Protein AF-A0A1W7AEV6-F1 (afdb_monomer_lite)

Radius of gyration: 16.52 Å; chains: 1; bounding box: 46×20×41 Å

pLDDT: mean 93.62, std 4.74, range [63.56, 97.94]

InterPro domains:
  IPR020880 Protein of unknown function UPF0741 [MF_01863] (1-74)

Structure (mmCIF, N/CA/C/O backbone):
data_AF-A0A1W7AEV6-F1
#
_entry.id   AF-A0A1W7AEV6-F1
#
loop_
_atom_site.group_PDB
_atom_site.id
_atom_site.type_symbol
_atom_site.label_atom_id
_atom_site.label_alt_id
_atom_site.label_comp_id
_atom_site.label_asym_id
_atom_site.label_entity_id
_atom_site.label_seq_id
_atom_site.pdbx_PDB_ins_code
_atom_site.Cartn_x
_atom_site.Cartn_y
_atom_site.Cartn_z
_atom_site.occupancy
_atom_site.B_iso_or_equiv
_atom_site.auth_seq_id
_atom_site.auth_comp_id
_atom_site.auth_asym_id
_atom_site.auth_atom_id
_atom_site.pdbx_PDB_model_num
ATOM 1 N N . MET A 1 1 ? -17.579 -5.732 -9.472 1.00 77.69 1 MET A N 1
ATOM 2 C CA . MET A 1 1 ? -16.120 -5.965 -9.549 1.00 77.69 1 MET A CA 1
ATOM 3 C C . MET A 1 1 ? -15.652 -6.453 -8.196 1.00 77.69 1 MET A C 1
ATOM 5 O O . MET A 1 1 ? -16.134 -5.921 -7.205 1.00 77.69 1 MET A O 1
ATOM 9 N N . ARG A 1 2 ? -14.744 -7.431 -8.149 1.00 88.62 2 ARG A N 1
ATOM 10 C CA . ARG A 1 2 ? -14.115 -7.837 -6.885 1.00 88.62 2 ARG A CA 1
ATOM 11 C C . ARG A 1 2 ? -13.152 -6.748 -6.415 1.00 88.62 2 ARG A C 1
ATOM 13 O O . ARG A 1 2 ? -12.672 -5.950 -7.233 1.00 88.62 2 ARG A O 1
ATOM 20 N N . ASN A 1 3 ? -12.937 -6.655 -5.109 1.00 93.62 3 ASN A N 1
ATOM 21 C CA . ASN A 1 3 ? -11.867 -5.819 -4.586 1.00 93.62 3 ASN A CA 1
ATOM 22 C C . ASN A 1 3 ? -10.533 -6.530 -4.778 1.00 93.62 3 ASN A C 1
ATOM 24 O O . ASN A 1 3 ? -10.475 -7.755 -4.850 1.00 93.62 3 ASN A O 1
ATOM 28 N N . LYS A 1 4 ? -9.471 -5.741 -4.899 1.00 95.12 4 LYS A N 1
ATOM 29 C CA . LYS A 1 4 ? -8.112 -6.248 -5.013 1.00 95.12 4 LYS A CA 1
ATOM 30 C C . LYS A 1 4 ? -7.239 -5.642 -3.929 1.00 95.12 4 LYS A C 1
ATOM 32 O O . LYS A 1 4 ? -7.096 -4.415 -3.867 1.00 95.12 4 LYS A O 1
ATOM 37 N N . PHE A 1 5 ? -6.642 -6.505 -3.122 1.00 97.56 5 PHE A N 1
ATOM 38 C CA . PHE A 1 5 ? -5.621 -6.167 -2.146 1.00 97.56 5 PHE A CA 1
ATOM 39 C C . PHE A 1 5 ? -4.247 -6.519 -2.711 1.00 97.56 5 PHE A C 1
ATOM 41 O O . PHE A 1 5 ? -4.039 -7.635 -3.171 1.00 97.56 5 PHE A O 1
ATOM 48 N N . GLN A 1 6 ? -3.308 -5.575 -2.695 1.00 96.88 6 GLN A N 1
ATOM 49 C CA . GLN A 1 6 ? -1.903 -5.864 -3.002 1.00 96.88 6 GLN A CA 1
ATOM 50 C C . GLN A 1 6 ? -1.052 -5.560 -1.770 1.00 96.88 6 GLN A C 1
ATOM 52 O O . GLN A 1 6 ? -1.134 -4.464 -1.200 1.00 96.88 6 GLN A O 1
ATOM 57 N N . VAL A 1 7 ? -0.252 -6.535 -1.357 1.00 96.94 7 VAL A N 1
ATOM 58 C CA . VAL A 1 7 ? 0.639 -6.469 -0.193 1.00 96.94 7 VAL A CA 1
ATOM 59 C C . VAL A 1 7 ? 2.035 -6.941 -0.586 1.00 96.94 7 VAL A C 1
ATOM 61 O O . VAL A 1 7 ? 2.215 -7.598 -1.607 1.00 96.94 7 VAL A O 1
ATOM 64 N N . CYS A 1 8 ? 3.029 -6.567 0.211 1.00 96.19 8 CYS A N 1
ATOM 65 C CA . CYS A 1 8 ? 4.431 -6.872 -0.048 1.00 96.19 8 CYS A CA 1
ATOM 66 C C . CYS A 1 8 ? 4.968 -7.806 1.036 1.00 96.19 8 CYS A C 1
ATOM 68 O O . CYS A 1 8 ? 4.829 -7.509 2.222 1.00 96.19 8 CYS A O 1
ATOM 70 N N . ASP A 1 9 ? 5.580 -8.903 0.615 1.00 95.50 9 ASP A N 1
ATOM 71 C CA . ASP A 1 9 ? 6.298 -9.881 1.435 1.00 95.50 9 ASP A CA 1
ATOM 72 C C . ASP A 1 9 ? 7.716 -9.429 1.812 1.00 95.50 9 ASP A C 1
ATOM 74 O O . ASP A 1 9 ? 8.225 -9.829 2.856 1.00 95.50 9 ASP A O 1
ATOM 78 N N . ASP A 1 10 ? 8.317 -8.530 1.031 1.00 94.62 10 ASP A N 1
ATOM 79 C CA . ASP A 1 10 ? 9.686 -8.045 1.262 1.00 94.62 10 ASP A CA 1
ATOM 80 C C . ASP A 1 10 ? 9.787 -6.858 2.248 1.00 94.62 10 ASP A C 1
ATOM 82 O O . ASP A 1 10 ? 10.878 -6.457 2.666 1.00 94.62 10 ASP A O 1
ATOM 86 N N . CYS A 1 11 ? 8.670 -6.209 2.594 1.00 95.06 11 CYS A N 1
ATOM 87 C CA . CYS A 1 11 ? 8.687 -4.970 3.379 1.00 95.06 11 CYS A CA 1
ATOM 88 C C . CYS A 1 11 ? 8.716 -5.219 4.892 1.00 95.06 11 CYS A C 1
ATOM 90 O O . CYS A 1 11 ? 7.785 -5.784 5.450 1.00 95.06 11 CYS A O 1
ATOM 92 N N . GLN A 1 12 ? 9.718 -4.658 5.580 1.00 92.88 12 GLN A N 1
ATOM 93 C CA . GLN A 1 12 ? 9.900 -4.792 7.037 1.00 92.88 12 GLN A CA 1
ATOM 94 C C . GLN A 1 12 ? 8.701 -4.313 7.874 1.00 92.88 12 GLN A C 1
ATOM 96 O O . GLN A 1 12 ? 8.462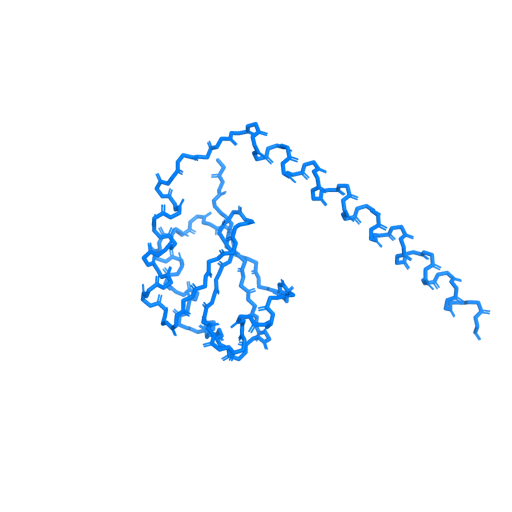 -4.827 8.961 1.00 92.88 12 GLN A O 1
ATOM 101 N N . GLY A 1 13 ? 7.967 -3.309 7.394 1.00 93.00 13 GLY A N 1
ATOM 102 C CA . GLY A 1 13 ? 6.792 -2.758 8.066 1.00 93.00 13 GLY A CA 1
ATOM 103 C C . GLY A 1 13 ? 5.505 -3.548 7.827 1.00 93.00 13 GLY A C 1
ATOM 104 O O . GLY A 1 13 ? 4.489 -3.212 8.429 1.00 93.00 13 GLY A O 1
ATOM 105 N N . VAL A 1 14 ? 5.516 -4.562 6.955 1.00 95.75 14 VAL A N 1
ATOM 106 C CA . VAL A 1 14 ? 4.348 -5.390 6.631 1.00 95.75 14 VAL A CA 1
ATOM 107 C C . VAL A 1 14 ? 4.502 -6.762 7.282 1.00 95.75 14 VAL A C 1
ATOM 109 O O . VAL A 1 14 ? 5.504 -7.441 7.097 1.00 95.75 14 VAL A O 1
ATOM 112 N N . CYS A 1 15 ? 3.485 -7.197 8.027 1.00 95.94 15 CYS A N 1
ATOM 113 C CA . CYS A 1 15 ? 3.450 -8.521 8.642 1.00 95.94 15 CYS A CA 1
ATOM 114 C C . CYS A 1 15 ? 2.338 -9.363 8.003 1.00 95.94 15 CYS A C 1
ATOM 116 O O . CYS A 1 15 ? 1.177 -9.285 8.398 1.00 95.94 15 CYS A O 1
ATOM 118 N N . LEU A 1 16 ? 2.673 -10.189 7.006 1.00 95.38 16 LEU A N 1
ATOM 119 C CA . LEU A 1 16 ? 1.671 -10.966 6.258 1.00 95.38 16 LEU A CA 1
ATOM 120 C C . LEU A 1 16 ? 0.858 -11.923 7.136 1.00 95.38 16 LEU A C 1
ATOM 122 O O . LEU A 1 16 ? -0.346 -12.062 6.938 1.00 95.38 16 LEU A O 1
ATOM 126 N N . ARG A 1 17 ? 1.495 -12.533 8.145 1.00 95.62 17 ARG A N 1
ATOM 127 C CA . ARG A 1 17 ? 0.841 -13.479 9.064 1.00 95.62 17 ARG A CA 1
ATOM 128 C C . ARG A 1 17 ? -0.349 -12.858 9.800 1.00 95.62 17 ARG A C 1
ATOM 130 O O . ARG A 1 17 ? -1.299 -13.566 10.112 1.00 95.62 17 ARG A O 1
ATOM 137 N N . THR A 1 18 ? -0.289 -11.562 10.103 1.00 96.75 18 THR A N 1
ATOM 138 C CA . THR A 1 18 ? -1.351 -10.838 10.816 1.00 96.75 18 THR A CA 1
ATOM 139 C C . THR A 1 18 ? -2.235 -10.030 9.875 1.00 96.75 18 THR A C 1
ATOM 141 O O . THR A 1 18 ? -3.444 -9.960 10.097 1.00 96.75 18 THR A O 1
ATOM 144 N N . LEU A 1 19 ? -1.671 -9.476 8.801 1.00 96.56 19 LEU A N 1
ATOM 145 C CA . LEU A 1 19 ? -2.397 -8.630 7.861 1.00 96.56 19 LEU A CA 1
ATOM 146 C C . LEU A 1 19 ? -3.336 -9.422 6.941 1.00 96.56 19 LEU A C 1
ATOM 148 O O . LEU A 1 19 ? -4.474 -8.996 6.747 1.00 96.56 19 LEU A O 1
ATOM 152 N N . LEU A 1 20 ? -2.904 -10.568 6.400 1.00 96.50 20 LEU A N 1
ATOM 153 C CA . LEU A 1 20 ? -3.726 -11.356 5.469 1.00 96.50 20 LEU A CA 1
ATOM 154 C C . LEU A 1 20 ? -5.052 -11.812 6.105 1.00 96.50 20 LEU A C 1
ATOM 156 O O . LEU A 1 20 ? -6.097 -11.468 5.550 1.00 96.50 20 LEU A O 1
ATOM 160 N N . PRO A 1 21 ? -5.073 -12.421 7.314 1.00 97.19 21 PRO A N 1
ATOM 161 C CA . PRO A 1 21 ? -6.334 -12.812 7.946 1.00 97.19 21 PRO A CA 1
ATOM 162 C C . PRO A 1 21 ? -7.256 -11.626 8.256 1.00 97.19 21 PRO A C 1
ATOM 164 O O . PRO A 1 21 ? -8.472 -11.787 8.330 1.00 97.19 21 PRO A O 1
ATOM 167 N N . LYS A 1 22 ? -6.707 -10.422 8.480 1.00 96.94 22 LYS A N 1
ATOM 168 C CA . LYS A 1 22 ? -7.509 -9.206 8.702 1.00 96.94 22 LYS A CA 1
ATOM 169 C C . LYS A 1 22 ? -8.166 -8.718 7.408 1.00 96.94 22 LYS A C 1
ATOM 171 O O . LYS A 1 22 ? -9.310 -8.272 7.454 1.00 96.94 22 LYS A O 1
ATOM 176 N N . LEU A 1 23 ? -7.458 -8.794 6.281 1.00 96.50 23 LEU A N 1
ATOM 177 C CA . LEU A 1 23 ? -7.981 -8.423 4.963 1.00 96.50 23 LEU A CA 1
ATOM 178 C C . LEU A 1 23 ? -9.035 -9.425 4.475 1.00 96.50 23 LEU A C 1
ATOM 180 O O . LEU A 1 23 ? -10.110 -9.004 4.061 1.00 96.50 23 LEU A O 1
ATOM 184 N N . GLU A 1 24 ? -8.776 -10.725 4.617 1.00 95.81 24 GLU A N 1
ATOM 185 C CA . GLU A 1 24 ? -9.727 -11.795 4.271 1.00 95.81 24 GLU A CA 1
ATOM 186 C C . GLU A 1 24 ? -11.020 -11.707 5.091 1.00 95.81 24 GLU A C 1
ATOM 188 O O . GLU A 1 24 ? -12.112 -11.890 4.563 1.00 95.81 24 GLU A O 1
ATOM 193 N N . LYS A 1 25 ? -10.927 -11.358 6.383 1.00 96.06 25 LYS A N 1
ATOM 194 C CA . LYS A 1 25 ? -12.112 -11.114 7.222 1.00 96.06 25 LYS A CA 1
ATOM 195 C C . LYS A 1 25 ? -12.939 -9.912 6.770 1.00 96.06 25 LYS A C 1
ATOM 197 O O . LYS A 1 25 ? -14.133 -9.878 7.052 1.00 96.06 25 LYS A O 1
ATOM 202 N N . LEU A 1 26 ? -12.317 -8.905 6.153 1.00 94.75 26 LEU A N 1
ATOM 203 C CA . LEU A 1 26 ? -13.041 -7.742 5.639 1.00 94.75 26 LEU A CA 1
ATOM 204 C C . LEU A 1 26 ? -13.748 -8.041 4.322 1.00 94.75 26 LEU A C 1
ATOM 206 O O . LEU A 1 26 ? -14.857 -7.555 4.116 1.00 94.75 26 LEU A O 1
ATOM 210 N N . ASP A 1 27 ? -13.090 -8.777 3.435 1.00 94.88 27 ASP A N 1
ATOM 211 C CA . ASP A 1 27 ? -13.639 -9.153 2.140 1.00 94.88 27 ASP A CA 1
ATOM 212 C C . ASP A 1 27 ? -13.068 -10.515 1.711 1.00 94.88 27 ASP A C 1
ATOM 214 O O . ASP A 1 27 ? -11.962 -10.569 1.163 1.00 94.88 27 ASP A O 1
ATOM 218 N N . PRO A 1 28 ? -13.792 -11.619 1.971 1.00 94.94 28 PRO A N 1
ATOM 219 C CA . PRO A 1 28 ? -13.330 -12.964 1.635 1.00 94.94 28 PRO A CA 1
ATOM 220 C C . PRO A 1 28 ? -13.353 -13.242 0.126 1.00 94.94 28 PRO A C 1
ATOM 222 O O . PRO A 1 28 ? -12.689 -14.168 -0.331 1.00 94.94 28 PRO A O 1
ATOM 225 N N . ASP A 1 29 ? -14.087 -12.441 -0.653 1.00 94.25 29 ASP A N 1
ATOM 226 C CA . ASP A 1 29 ? -14.178 -12.567 -2.110 1.00 94.25 29 ASP A CA 1
ATOM 227 C C . ASP A 1 29 ? -13.127 -11.706 -2.840 1.00 94.25 29 ASP A C 1
ATOM 229 O O . ASP A 1 29 ? -13.079 -11.685 -4.079 1.00 94.25 29 ASP A O 1
ATOM 233 N N . ALA A 1 30 ? -12.293 -10.968 -2.099 1.00 95.25 30 ALA A N 1
ATOM 234 C CA . ALA A 1 30 ? -11.256 -10.121 -2.665 1.00 95.25 30 ALA A CA 1
ATOM 235 C C . ALA A 1 30 ? -10.098 -10.932 -3.264 1.00 95.25 30 ALA A C 1
ATOM 237 O O . ALA A 1 30 ? -9.648 -11.943 -2.731 1.00 95.25 30 ALA A O 1
ATOM 238 N N . GLU A 1 31 ? -9.549 -10.430 -4.368 1.00 95.56 31 GLU A N 1
ATOM 239 C CA . GLU A 1 31 ? -8.289 -10.922 -4.919 1.00 95.56 31 GLU A CA 1
ATOM 240 C C . GLU A 1 31 ? -7.125 -10.383 -4.079 1.00 95.56 31 GLU A C 1
ATOM 242 O O . GLU A 1 31 ? -7.021 -9.171 -3.874 1.00 95.56 31 GLU A O 1
ATOM 247 N N . VAL A 1 32 ? -6.228 -11.260 -3.627 1.00 96.38 32 VAL A N 1
ATOM 248 C CA . VAL A 1 32 ? -5.018 -10.873 -2.893 1.00 96.38 32 VAL A CA 1
ATOM 249 C C . VAL A 1 32 ? -3.787 -11.172 -3.740 1.00 96.38 32 VAL A C 1
ATOM 251 O O . VAL A 1 32 ? -3.537 -12.312 -4.117 1.00 96.38 32 VAL A O 1
ATOM 254 N N . GLU A 1 33 ? -3.002 -10.138 -4.024 1.00 95.88 33 GLU A N 1
ATOM 255 C CA . GLU A 1 33 ? -1.715 -10.243 -4.705 1.00 95.88 33 GLU A CA 1
ATOM 256 C C . GLU A 1 33 ? -0.585 -9.958 -3.712 1.00 95.88 33 GLU A C 1
ATOM 258 O O . GLU A 1 33 ? -0.538 -8.894 -3.086 1.00 95.88 33 GLU A O 1
ATOM 263 N N . ILE A 1 34 ? 0.331 -10.915 -3.575 1.00 96.94 34 ILE A N 1
ATOM 264 C CA . ILE A 1 34 ? 1.524 -10.800 -2.735 1.00 96.94 34 ILE A CA 1
ATOM 265 C C . ILE A 1 34 ? 2.720 -10.646 -3.670 1.00 96.94 34 ILE A C 1
ATOM 267 O O . ILE A 1 34 ? 3.077 -11.585 -4.377 1.00 96.94 34 ILE A O 1
ATOM 271 N N . ALA A 1 35 ? 3.284 -9.443 -3.722 1.00 95.50 35 ALA A N 1
ATOM 272 C CA . ALA A 1 35 ? 4.463 -9.132 -4.525 1.00 95.50 35 ALA A CA 1
ATOM 273 C C . ALA A 1 35 ? 5.070 -7.794 -4.094 1.00 95.50 35 ALA A C 1
ATOM 275 O O . ALA A 1 35 ? 4.381 -6.937 -3.528 1.00 95.50 35 ALA A O 1
ATOM 276 N N . CYS A 1 36 ? 6.331 -7.546 -4.451 1.00 94.25 36 CYS A N 1
ATOM 277 C CA . CYS A 1 36 ? 6.946 -6.238 -4.255 1.00 94.25 36 CYS A CA 1
ATOM 278 C C . CYS A 1 36 ? 6.147 -5.114 -4.944 1.00 94.25 36 CYS A C 1
ATOM 280 O O . CYS A 1 36 ? 6.015 -5.062 -6.165 1.00 94.25 36 CYS A O 1
ATOM 282 N N . GLN A 1 37 ? 5.661 -4.157 -4.146 1.00 93.69 37 GLN A N 1
ATOM 283 C CA . GLN A 1 37 ? 4.845 -3.026 -4.616 1.00 93.69 37 GLN A CA 1
ATOM 284 C C . GLN A 1 37 ? 5.660 -1.755 -4.904 1.00 93.69 37 GLN A C 1
ATOM 286 O O . GLN A 1 37 ? 5.093 -0.677 -5.078 1.00 93.69 37 GLN A O 1
ATOM 291 N N . SER A 1 38 ? 6.998 -1.838 -4.883 1.00 92.94 38 SER A N 1
ATOM 292 C CA . SER A 1 38 ? 7.898 -0.672 -4.992 1.00 92.94 38 SER A CA 1
ATOM 293 C C . SER A 1 38 ? 7.543 0.472 -4.025 1.00 92.94 38 SER A C 1
ATOM 295 O O . SER A 1 38 ? 7.759 1.651 -4.302 1.00 92.94 38 SER A O 1
ATOM 297 N N . TYR A 1 39 ? 6.994 0.117 -2.860 1.00 94.62 39 TYR A N 1
ATOM 298 C CA . TYR A 1 39 ? 6.502 1.047 -1.844 1.00 94.62 39 TYR A CA 1
ATOM 299 C C . TYR A 1 39 ? 7.353 0.999 -0.566 1.00 94.62 39 TYR A C 1
ATOM 301 O O . TYR A 1 39 ? 6.878 1.261 0.537 1.00 94.62 39 TYR A O 1
ATOM 309 N N . CYS A 1 40 ? 8.639 0.663 -0.713 1.00 92.31 40 CYS A N 1
ATOM 310 C CA . CYS A 1 40 ? 9.554 0.414 0.402 1.00 92.31 40 CYS A CA 1
ATOM 311 C C . CYS A 1 40 ? 9.828 1.660 1.259 1.00 92.31 40 CYS A C 1
ATOM 313 O O . CYS A 1 40 ? 10.136 1.520 2.439 1.00 92.31 40 CYS A O 1
ATOM 315 N N . GLY A 1 41 ? 9.692 2.876 0.710 1.00 92.31 41 GLY A N 1
ATOM 316 C CA . GLY A 1 41 ? 9.849 4.120 1.478 1.00 92.31 41 GLY A CA 1
ATOM 317 C C . GLY A 1 41 ? 8.909 4.153 2.693 1.00 92.31 41 GLY A C 1
ATOM 318 O O . GLY A 1 41 ? 9.381 4.187 3.831 1.00 92.31 41 GLY A O 1
ATOM 319 N N . PRO A 1 42 ? 7.585 4.061 2.481 1.00 93.19 42 PRO A N 1
ATOM 320 C CA . PRO A 1 42 ? 6.630 3.834 3.565 1.00 93.19 42 PRO A CA 1
ATOM 321 C C . PRO A 1 42 ? 6.760 2.447 4.203 1.00 93.19 42 PRO A C 1
ATOM 323 O O . PRO A 1 42 ? 6.772 2.353 5.429 1.00 93.19 42 PRO A O 1
ATOM 326 N N . GLY A 1 43 ? 6.934 1.399 3.393 1.00 92.56 43 GLY A N 1
ATOM 327 C CA . GLY A 1 43 ? 6.997 -0.002 3.824 1.00 92.56 43 GLY A CA 1
ATOM 328 C C . GLY A 1 43 ? 8.147 -0.363 4.766 1.00 92.56 43 GLY A C 1
ATOM 329 O O . GLY A 1 43 ? 8.135 -1.443 5.339 1.00 92.56 43 GLY A O 1
ATOM 330 N N . ARG A 1 44 ? 9.129 0.524 4.970 1.00 93.62 44 ARG A N 1
ATOM 331 C CA . ARG A 1 44 ? 10.180 0.362 5.986 1.00 93.62 44 ARG A CA 1
ATOM 332 C C . ARG A 1 44 ? 9.723 0.763 7.394 1.00 93.62 44 ARG A C 1
ATOM 334 O O . ARG A 1 44 ? 10.249 0.242 8.366 1.00 93.62 44 ARG A O 1
ATOM 341 N N . LYS A 1 45 ? 8.793 1.717 7.518 1.00 93.38 45 LYS A N 1
ATOM 342 C CA . LYS A 1 45 ? 8.377 2.302 8.814 1.00 93.38 45 LYS A CA 1
ATOM 343 C C . LYS A 1 45 ? 6.902 2.084 9.150 1.00 93.38 45 LYS A C 1
ATOM 345 O O . LYS A 1 45 ? 6.496 2.344 10.276 1.00 93.38 45 LYS A O 1
ATOM 350 N N . LYS A 1 46 ? 6.091 1.721 8.160 1.00 95.88 46 LYS A N 1
ATOM 351 C CA . LYS A 1 46 ? 4.631 1.662 8.235 1.00 95.88 46 LYS A CA 1
ATOM 352 C C . LYS A 1 46 ? 4.143 0.376 7.591 1.00 95.88 46 LYS A C 1
ATOM 354 O O . LYS A 1 46 ? 4.691 -0.043 6.570 1.00 95.88 46 LYS A O 1
ATOM 359 N N . THR A 1 47 ? 3.074 -0.182 8.143 1.00 96.94 47 THR A N 1
ATOM 360 C CA . THR A 1 47 ? 2.305 -1.213 7.449 1.00 96.94 47 THR A CA 1
ATOM 361 C C . THR A 1 47 ? 1.456 -0.566 6.363 1.00 96.94 47 THR A C 1
ATOM 363 O O . THR A 1 47 ? 1.032 0.593 6.480 1.00 96.94 47 THR A O 1
ATOM 366 N N . PHE A 1 48 ? 1.250 -1.281 5.263 1.00 97.75 48 PHE A N 1
ATOM 367 C CA . PHE A 1 48 ? 0.490 -0.778 4.132 1.00 97.75 48 PHE A CA 1
ATOM 368 C C . PHE A 1 48 ? -0.213 -1.905 3.383 1.00 97.75 48 PHE A C 1
ATOM 370 O O . PHE A 1 48 ? 0.210 -3.057 3.406 1.00 97.75 48 PHE A O 1
ATOM 377 N N . ALA A 1 49 ? -1.267 -1.530 2.671 1.00 97.50 49 ALA A N 1
ATOM 378 C CA . ALA A 1 49 ? -1.923 -2.354 1.674 1.00 97.50 49 ALA A CA 1
ATOM 379 C C . ALA A 1 49 ? -2.412 -1.441 0.550 1.00 97.50 49 ALA A C 1
ATOM 381 O O . ALA A 1 49 ? -2.841 -0.307 0.786 1.00 97.50 49 ALA A O 1
ATOM 382 N N . PHE A 1 50 ? -2.353 -1.917 -0.686 1.00 96.50 50 PHE A N 1
ATOM 383 C CA . PHE A 1 50 ? -3.025 -1.253 -1.793 1.00 96.50 50 PHE A CA 1
ATOM 384 C C . PHE A 1 50 ? -4.421 -1.840 -1.923 1.00 96.50 50 PHE A C 1
ATOM 386 O O . PHE A 1 50 ? -4.570 -3.050 -2.043 1.00 96.50 50 PHE A O 1
ATOM 393 N N . VAL A 1 51 ? -5.435 -0.982 -1.939 1.00 95.62 51 VAL A N 1
ATOM 394 C CA . VAL A 1 51 ? -6.835 -1.376 -2.122 1.00 95.62 51 VAL A CA 1
ATOM 395 C C . VAL A 1 51 ? -7.317 -0.782 -3.435 1.00 95.62 51 VAL A C 1
ATOM 397 O O . VAL A 1 51 ? -7.384 0.443 -3.570 1.00 95.62 51 VAL A O 1
ATOM 400 N N . ASN A 1 52 ? -7.622 -1.629 -4.420 1.00 92.06 52 ASN A N 1
ATOM 401 C CA . ASN A 1 52 ? -8.052 -1.207 -5.759 1.00 92.06 52 ASN A CA 1
ATOM 402 C C . ASN A 1 52 ? -7.094 -0.160 -6.369 1.00 92.06 52 ASN A C 1
ATOM 404 O O . ASN A 1 52 ? -7.500 0.935 -6.761 1.00 92.06 52 ASN A O 1
ATOM 408 N N . ASN A 1 53 ? -5.793 -0.476 -6.387 1.00 89.12 53 ASN A N 1
ATOM 409 C CA . ASN A 1 53 ? -4.709 0.386 -6.885 1.00 89.12 53 ASN A CA 1
ATOM 410 C C . ASN A 1 53 ? -4.515 1.717 -6.129 1.00 89.12 53 ASN A C 1
ATOM 412 O O . ASN A 1 53 ? -3.832 2.614 -6.631 1.00 89.12 53 ASN A O 1
ATOM 416 N N . ARG A 1 54 ? -5.081 1.870 -4.924 1.00 91.69 54 ARG A N 1
ATOM 417 C CA . ARG A 1 54 ? -4.819 3.017 -4.043 1.00 91.69 54 ARG A CA 1
ATOM 418 C C . ARG A 1 54 ? -3.966 2.590 -2.842 1.00 91.69 54 ARG A C 1
ATOM 420 O O . ARG A 1 54 ? -4.414 1.723 -2.094 1.00 91.69 54 ARG A O 1
ATOM 427 N N . PRO A 1 55 ? -2.783 3.196 -2.624 1.00 95.19 55 PRO A N 1
ATOM 428 C CA . PRO A 1 55 ? -1.954 2.891 -1.463 1.00 95.19 55 PRO A CA 1
ATOM 429 C C . PRO A 1 55 ? -2.582 3.436 -0.181 1.00 95.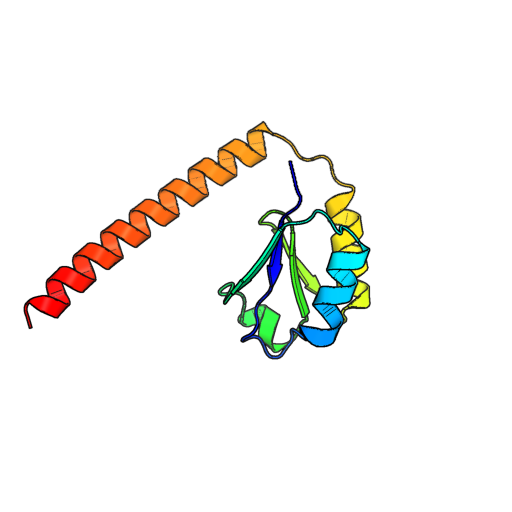19 55 PRO A C 1
ATOM 431 O O . PRO A 1 55 ? -2.919 4.619 -0.101 1.00 95.19 55 PRO A O 1
ATOM 434 N N . LEU A 1 56 ? -2.679 2.591 0.840 1.00 97.25 56 LEU A N 1
ATOM 435 C CA . LEU A 1 56 ? -3.040 2.969 2.201 1.00 97.25 56 LEU A CA 1
ATOM 436 C C . LEU A 1 56 ? -1.901 2.551 3.123 1.00 97.25 56 LEU A C 1
ATOM 438 O O . LEU A 1 56 ? -1.476 1.403 3.087 1.00 97.25 56 LEU A O 1
ATOM 442 N N . ALA A 1 57 ? -1.409 3.472 3.947 1.00 97.31 57 ALA A N 1
ATOM 443 C CA . ALA A 1 57 ? -0.341 3.200 4.904 1.00 97.31 57 ALA A CA 1
ATOM 444 C C . ALA A 1 57 ? -0.682 3.777 6.277 1.00 97.31 57 ALA A C 1
ATOM 446 O O . ALA A 1 57 ? -1.277 4.860 6.376 1.00 97.31 57 ALA A O 1
ATOM 447 N N . ALA A 1 58 ? -0.282 3.082 7.335 1.00 97.62 58 ALA A N 1
ATOM 448 C CA . ALA A 1 58 ? -0.489 3.496 8.717 1.00 97.62 58 ALA A CA 1
ATOM 449 C C . ALA A 1 58 ? 0.633 2.984 9.629 1.00 97.62 58 ALA A C 1
ATOM 451 O O . ALA A 1 58 ? 1.442 2.154 9.218 1.00 97.62 58 ALA A O 1
ATOM 452 N N . LEU A 1 59 ? 0.729 3.529 10.844 1.00 96.44 59 LEU A N 1
ATOM 453 C CA . LEU A 1 59 ? 1.764 3.102 11.791 1.00 96.44 59 LEU A CA 1
ATOM 454 C C . LEU A 1 59 ? 1.431 1.734 12.392 1.00 96.44 59 LEU A C 1
ATOM 456 O O . LEU A 1 59 ? 2.337 0.948 12.646 1.00 96.44 59 LEU A O 1
ATOM 460 N N . THR A 1 60 ? 0.142 1.438 12.557 1.00 96.94 60 THR A N 1
ATOM 461 C CA . THR A 1 60 ? -0.353 0.157 13.064 1.00 96.94 60 THR A CA 1
ATOM 462 C C . THR A 1 60 ? -1.294 -0.500 12.062 1.00 96.94 60 THR A C 1
ATOM 464 O O . THR A 1 60 ? -1.875 0.157 11.193 1.00 96.94 60 THR A O 1
ATOM 467 N N . GLU A 1 61 ? -1.458 -1.818 12.173 1.00 96.06 61 GLU A N 1
ATOM 468 C CA . GLU A 1 61 ? -2.422 -2.536 11.337 1.00 96.06 61 GLU A CA 1
ATOM 469 C C . GLU A 1 61 ? -3.856 -2.102 11.624 1.00 96.06 61 GLU A C 1
ATOM 471 O O . GLU A 1 61 ? -4.650 -2.042 10.699 1.00 96.06 61 GLU A O 1
ATOM 476 N N . ASP A 1 62 ? -4.195 -1.751 12.862 1.00 96.38 62 ASP A N 1
ATOM 477 C CA . ASP A 1 62 ? -5.568 -1.373 13.207 1.00 96.38 62 ASP A CA 1
ATOM 478 C C . ASP A 1 62 ? -5.954 -0.040 12.550 1.00 96.38 62 ASP A C 1
ATOM 480 O O . ASP A 1 62 ? -7.006 0.063 11.918 1.00 96.38 62 ASP A O 1
ATOM 484 N N . GLU A 1 63 ? -5.050 0.947 12.561 1.00 97.69 63 GLU A N 1
ATOM 485 C CA . GLU A 1 63 ? -5.219 2.184 11.791 1.00 97.69 63 GLU A CA 1
ATOM 486 C C . GLU A 1 63 ? -5.291 1.923 10.279 1.00 97.69 63 GLU A C 1
ATOM 488 O O . GLU A 1 63 ? -6.022 2.607 9.553 1.00 97.69 63 GLU A O 1
ATOM 493 N N . LEU A 1 64 ? -4.517 0.952 9.780 1.00 97.94 64 LEU A N 1
ATOM 494 C CA . LEU A 1 64 ? -4.581 0.546 8.380 1.00 97.94 64 LEU A CA 1
ATOM 495 C C . LEU A 1 64 ? -5.963 -0.034 8.062 1.00 97.94 64 LEU A C 1
ATOM 497 O O . LEU A 1 64 ? -6.560 0.372 7.065 1.00 97.94 64 LEU A O 1
ATOM 501 N N . MET A 1 65 ? -6.498 -0.912 8.914 1.00 97.75 65 MET A N 1
ATOM 502 C CA . MET A 1 65 ? -7.815 -1.519 8.721 1.00 97.75 65 MET A CA 1
ATOM 503 C C . MET A 1 65 ? -8.925 -0.465 8.674 1.00 97.75 65 MET A C 1
ATOM 505 O O . MET A 1 65 ? -9.808 -0.560 7.824 1.00 97.75 65 MET A O 1
ATOM 509 N N . GLU A 1 66 ? -8.866 0.580 9.503 1.00 97.81 66 GLU A N 1
ATOM 510 C CA . GLU A 1 66 ? -9.836 1.685 9.448 1.00 97.81 66 GLU A CA 1
ATOM 511 C C . GLU A 1 66 ? -9.781 2.439 8.110 1.00 97.81 66 GLU A C 1
ATOM 513 O O . GLU A 1 66 ? -10.814 2.748 7.505 1.00 97.81 66 GLU A O 1
ATOM 518 N N . LYS A 1 67 ? -8.575 2.671 7.576 1.00 97.81 67 LYS A N 1
ATOM 519 C CA . LYS A 1 67 ? -8.409 3.263 6.238 1.00 97.81 67 LYS A CA 1
ATOM 520 C C . LYS A 1 67 ? -8.932 2.343 5.140 1.00 97.81 67 LYS A C 1
ATOM 522 O O . LYS A 1 67 ? -9.550 2.836 4.196 1.00 97.81 67 LYS A O 1
ATOM 527 N N . VAL A 1 68 ? -8.702 1.034 5.256 1.00 97.12 68 VAL A N 1
ATOM 528 C CA . VAL A 1 68 ? -9.195 0.028 4.303 1.00 97.12 68 VAL A CA 1
ATOM 529 C C . VAL A 1 68 ? -10.722 0.020 4.298 1.00 97.12 68 VAL A C 1
ATOM 531 O O . VAL A 1 68 ? -11.311 0.205 3.237 1.00 97.12 68 VAL A O 1
ATOM 534 N N . LYS A 1 69 ? -11.373 -0.074 5.464 1.00 96.38 69 LYS A N 1
ATOM 535 C CA . LYS A 1 69 ? -12.841 -0.008 5.590 1.00 96.38 69 LYS A CA 1
ATOM 536 C C . LYS A 1 69 ? -13.406 1.264 4.963 1.00 96.38 69 LYS A C 1
ATOM 538 O O . LYS A 1 69 ? -14.321 1.202 4.145 1.00 96.38 69 LYS A O 1
ATOM 543 N N . LYS A 1 70 ? -12.814 2.420 5.286 1.00 96.00 70 LYS A N 1
ATOM 544 C CA . LYS A 1 70 ? -13.212 3.710 4.705 1.00 96.00 70 LYS A CA 1
ATOM 545 C C . LYS A 1 70 ? -13.033 3.740 3.188 1.00 96.00 70 LYS A C 1
ATOM 547 O O . LYS A 1 70 ? -13.813 4.383 2.496 1.00 96.00 70 LYS A O 1
ATOM 552 N N . ARG A 1 71 ? -12.004 3.080 2.653 1.00 93.88 71 ARG A N 1
ATOM 553 C CA . ARG A 1 71 ? -11.788 2.995 1.205 1.0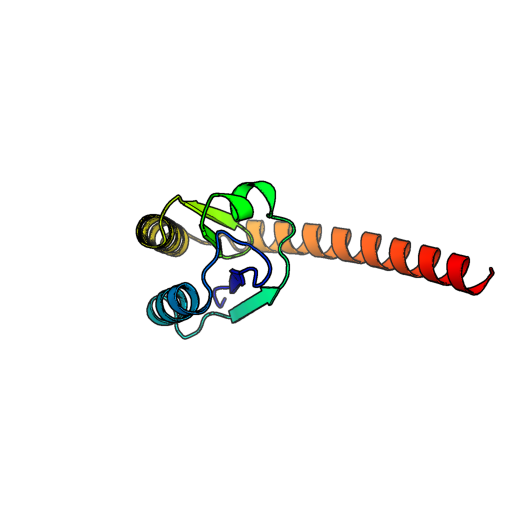0 93.88 71 ARG A CA 1
ATOM 554 C C . ARG A 1 71 ? -12.809 2.080 0.530 1.00 93.88 71 ARG A C 1
ATOM 556 O O . ARG A 1 71 ? -13.262 2.419 -0.557 1.00 93.88 71 ARG A O 1
ATOM 563 N N . LEU A 1 72 ? -13.177 0.969 1.165 1.00 93.12 72 LEU A N 1
ATOM 564 C CA . LEU A 1 72 ? -14.171 0.021 0.653 1.00 93.12 72 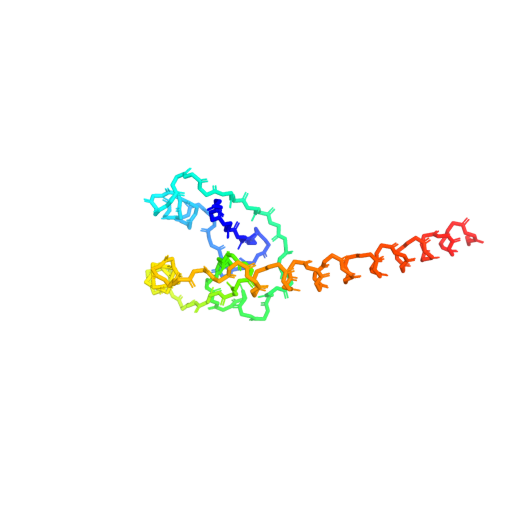LEU A CA 1
ATOM 565 C C . LEU A 1 72 ? -15.595 0.597 0.643 1.00 93.12 72 LEU A C 1
ATOM 567 O O . LEU A 1 72 ? -16.378 0.241 -0.230 1.00 93.12 72 LEU A O 1
ATOM 571 N N . SER A 1 73 ? -15.924 1.518 1.555 1.00 92.12 73 SER A N 1
ATOM 572 C CA . SER A 1 73 ? -17.235 2.187 1.571 1.00 92.12 73 SER A CA 1
ATOM 573 C C . SER A 1 73 ? -17.382 3.312 0.539 1.00 92.12 73 SER A C 1
ATOM 575 O O . SER A 1 73 ? -18.489 3.803 0.308 1.00 92.12 73 SER A O 1
ATOM 577 N N . GLN A 1 74 ? -16.288 3.743 -0.096 1.00 89.69 74 GLN A N 1
ATOM 578 C CA . GLN A 1 74 ? -16.342 4.759 -1.145 1.00 89.69 74 GLN A CA 1
ATOM 579 C C . GLN A 1 74 ? -16.891 4.175 -2.445 1.00 89.69 74 GLN A C 1
ATOM 581 O O . GLN A 1 74 ? -16.541 3.067 -2.850 1.00 89.69 74 GLN A O 1
ATOM 586 N N . LYS A 1 75 ? -17.716 4.965 -3.142 1.00 85.69 75 LYS A N 1
ATOM 587 C CA . LYS A 1 75 ? -18.212 4.594 -4.468 1.00 85.69 75 LYS A CA 1
ATOM 588 C C . LYS A 1 75 ? -17.040 4.413 -5.431 1.00 85.69 75 LYS A C 1
ATOM 590 O O . LYS A 1 75 ? -16.132 5.244 -5.494 1.00 85.69 75 LYS A O 1
ATOM 595 N N . ARG A 1 76 ? -17.088 3.315 -6.178 1.00 84.81 76 ARG A N 1
ATOM 596 C CA . ARG A 1 76 ? -16.182 3.035 -7.289 1.00 84.81 76 ARG A CA 1
ATOM 597 C C . ARG A 1 76 ? -16.819 3.594 -8.551 1.00 84.81 76 ARG A C 1
ATOM 599 O O . ARG A 1 76 ? -17.935 3.204 -8.883 1.00 84.81 76 ARG A O 1
ATOM 606 N N . ASP A 1 77 ? -16.130 4.521 -9.202 1.00 85.56 77 ASP A N 1
ATOM 607 C CA . ASP A 1 77 ? -16.563 5.077 -10.478 1.00 85.56 77 ASP A CA 1
ATOM 608 C C . ASP A 1 77 ? -16.006 4.214 -11.627 1.00 85.56 77 ASP A C 1
ATOM 610 O O . ASP A 1 77 ? -14.782 4.125 -11.776 1.00 85.56 77 ASP A O 1
ATOM 614 N N . PRO A 1 78 ? -16.862 3.536 -12.415 1.00 85.88 78 PRO A N 1
ATOM 615 C CA . PRO A 1 78 ? -16.399 2.629 -13.463 1.00 85.88 78 PRO A CA 1
ATOM 616 C C . PRO A 1 78 ? -15.582 3.329 -14.554 1.00 85.88 78 PRO A C 1
ATOM 618 O O . PRO A 1 78 ? -14.696 2.708 -15.145 1.00 85.88 78 PRO A O 1
ATOM 621 N N . GLU A 1 79 ? -15.856 4.608 -14.823 1.00 88.56 79 GLU A N 1
ATOM 622 C CA . GLU A 1 79 ? -15.157 5.382 -15.846 1.00 88.56 79 GLU A CA 1
ATOM 623 C C . GLU A 1 79 ? -13.742 5.762 -15.380 1.00 88.56 79 GLU A C 1
ATOM 625 O O . GLU A 1 79 ? -12.771 5.562 -16.119 1.00 88.56 79 GLU A O 1
ATOM 630 N N . GLU A 1 80 ? -13.584 6.220 -14.133 1.00 86.06 80 GLU A N 1
ATOM 631 C CA . GLU A 1 80 ? -12.275 6.462 -13.515 1.00 86.06 80 GLU A CA 1
ATOM 632 C C . GLU A 1 80 ? -11.449 5.170 -13.465 1.00 86.06 80 GLU A C 1
ATOM 634 O O . GLU A 1 80 ? -10.258 5.176 -13.798 1.00 86.06 80 GLU A O 1
ATOM 639 N N . GLU A 1 81 ? -12.070 4.046 -13.098 1.00 84.75 81 GLU A N 1
ATOM 640 C CA . GLU A 1 81 ? -11.401 2.744 -13.059 1.00 84.75 81 GLU A CA 1
ATOM 641 C C . GLU A 1 81 ? -10.953 2.290 -14.449 1.00 84.75 81 GLU A C 1
ATOM 643 O O . GLU A 1 81 ? -9.797 1.886 -14.612 1.00 84.75 81 GLU A O 1
ATOM 648 N N . ALA A 1 82 ? -11.805 2.429 -15.467 1.00 88.25 82 ALA A N 1
ATOM 649 C CA . ALA A 1 82 ? -11.447 2.132 -16.850 1.00 88.25 82 ALA A CA 1
ATOM 650 C C . ALA A 1 82 ? -10.299 3.030 -17.344 1.00 88.25 82 ALA A C 1
ATOM 652 O O . ALA A 1 82 ? -9.340 2.552 -17.964 1.00 88.25 82 ALA A O 1
ATOM 653 N N . ARG A 1 83 ? -10.336 4.327 -17.016 1.00 89.19 83 ARG A N 1
ATOM 654 C CA . ARG A 1 83 ? -9.270 5.282 -17.348 1.00 89.19 83 ARG A CA 1
ATOM 655 C C . ARG A 1 83 ? -7.945 4.903 -16.683 1.00 89.19 83 ARG A C 1
ATOM 657 O O . ARG A 1 83 ? -6.895 4.943 -17.334 1.00 89.19 83 ARG A O 1
ATOM 664 N N . LEU A 1 84 ? -7.970 4.531 -15.403 1.00 85.75 84 LEU A N 1
ATOM 665 C CA . LEU A 1 84 ? -6.778 4.109 -14.670 1.00 85.75 84 LEU A CA 1
ATOM 666 C C . LEU A 1 84 ? -6.229 2.782 -15.210 1.00 85.75 84 LEU A C 1
ATOM 668 O O . LEU A 1 84 ? -5.015 2.663 -15.390 1.00 85.75 84 LEU A O 1
ATOM 672 N N . ALA A 1 85 ? -7.105 1.826 -15.529 1.00 87.56 85 ALA A N 1
ATOM 673 C CA . ALA A 1 85 ? -6.738 0.552 -16.138 1.00 87.56 85 ALA A CA 1
ATOM 674 C C . ALA A 1 85 ? -6.036 0.761 -17.486 1.00 87.56 85 ALA A C 1
ATOM 676 O O . ALA A 1 85 ? -4.951 0.219 -17.697 1.00 8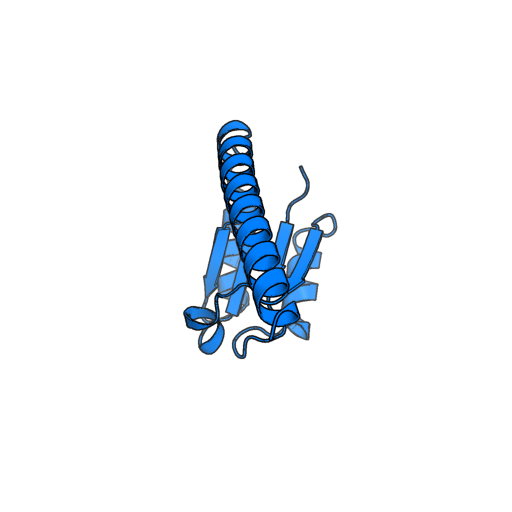7.56 85 ALA A O 1
ATOM 677 N N . LYS A 1 86 ? -6.575 1.630 -18.353 1.00 92.94 86 LYS A N 1
ATOM 678 C CA . LYS A 1 86 ? -5.945 1.998 -19.631 1.00 92.94 86 LYS A CA 1
ATOM 679 C C . LYS A 1 86 ? -4.542 2.578 -19.427 1.00 92.94 86 LYS A C 1
ATOM 681 O O . LYS A 1 86 ? -3.595 2.146 -20.083 1.00 92.94 86 LYS A O 1
ATOM 686 N N . ARG A 1 87 ? -4.384 3.508 -18.477 1.00 90.12 87 ARG A N 1
ATOM 687 C CA . ARG A 1 87 ? -3.081 4.117 -18.157 1.00 90.12 87 ARG A CA 1
ATOM 688 C C . ARG A 1 87 ? -2.072 3.088 -17.637 1.00 90.12 87 ARG A C 1
ATOM 690 O O . ARG A 1 87 ? -0.897 3.146 -17.994 1.00 90.12 87 ARG A O 1
ATOM 697 N N . ASN A 1 88 ? -2.506 2.166 -16.781 1.00 89.25 88 ASN A N 1
ATOM 698 C CA . ASN A 1 88 ? -1.638 1.127 -16.229 1.00 89.25 88 ASN A CA 1
ATOM 699 C C . ASN A 1 88 ? -1.241 0.096 -17.297 1.00 89.25 88 ASN A C 1
ATOM 701 O O . ASN A 1 88 ? -0.071 -0.277 -17.362 1.00 89.25 88 ASN A O 1
ATOM 705 N N . ALA A 1 89 ? -2.168 -0.299 -18.175 1.00 92.25 89 ALA A N 1
ATOM 706 C CA . ALA A 1 89 ? -1.890 -1.186 -19.303 1.00 92.25 89 ALA A CA 1
ATOM 707 C C . ALA A 1 89 ? -0.867 -0.573 -20.274 1.00 92.25 89 ALA A C 1
ATOM 709 O O . ALA A 1 89 ? 0.074 -1.245 -20.692 1.00 92.25 89 ALA A O 1
ATOM 710 N N . GLU A 1 90 ? -0.992 0.723 -20.573 1.00 95.94 90 GLU A N 1
ATOM 711 C CA . GLU A 1 90 ? -0.021 1.436 -21.406 1.00 95.94 90 GLU A CA 1
ATOM 712 C C . GLU A 1 90 ? 1.372 1.482 -20.761 1.00 95.94 90 GLU A C 1
ATOM 714 O O . GLU A 1 90 ? 2.375 1.225 -21.429 1.00 95.94 90 GLU A O 1
ATOM 719 N N . ARG A 1 91 ? 1.453 1.765 -19.452 1.00 92.38 91 ARG A N 1
ATOM 720 C CA . ARG A 1 91 ? 2.728 1.736 -18.713 1.00 92.38 91 ARG A CA 1
ATOM 721 C C . ARG A 1 91 ? 3.375 0.355 -18.754 1.00 92.38 91 ARG A C 1
ATOM 723 O O . ARG A 1 91 ? 4.573 0.273 -19.011 1.00 92.38 91 ARG A O 1
ATOM 730 N N . LYS A 1 92 ? 2.587 -0.704 -18.546 1.00 92.50 92 LYS A N 1
ATOM 731 C CA . LYS A 1 92 ? 3.062 -2.090 -18.618 1.00 92.50 92 LYS A CA 1
ATOM 732 C C . LYS A 1 92 ? 3.637 -2.402 -20.000 1.00 92.50 92 LYS A C 1
ATOM 734 O O . LYS A 1 92 ? 4.779 -2.830 -20.088 1.00 92.50 92 LYS A O 1
ATOM 739 N N . ARG A 1 93 ? 2.913 -2.059 -21.072 1.00 96.12 93 ARG A N 1
ATOM 740 C CA . ARG A 1 93 ? 3.391 -2.243 -22.450 1.00 96.12 93 ARG A CA 1
ATOM 741 C C . ARG A 1 93 ? 4.743 -1.559 -22.692 1.00 96.12 93 ARG A C 1
ATOM 743 O O . ARG A 1 93 ? 5.643 -2.172 -23.256 1.00 96.12 93 ARG A O 1
ATOM 750 N N . ARG A 1 94 ? 4.906 -0.303 -22.258 1.00 96.12 94 ARG A N 1
ATOM 751 C CA . ARG A 1 94 ? 6.179 0.430 -22.416 1.00 96.12 94 ARG A CA 1
ATOM 752 C C . ARG A 1 94 ? 7.328 -0.238 -21.654 1.00 96.12 94 ARG A C 1
ATOM 754 O O . ARG A 1 94 ? 8.439 -0.296 -22.174 1.00 96.12 94 ARG A O 1
ATOM 761 N N . LEU A 1 95 ? 7.067 -0.727 -20.440 1.00 93.81 95 LEU A N 1
ATOM 762 C CA . LEU A 1 95 ? 8.055 -1.452 -19.639 1.00 93.81 95 LEU A CA 1
ATOM 763 C C . LEU A 1 95 ? 8.457 -2.772 -20.314 1.00 93.81 95 LEU A C 1
ATOM 765 O O . LEU A 1 95 ? 9.647 -3.057 -20.425 1.00 93.81 95 LEU A O 1
ATOM 769 N N . ASP A 1 96 ? 7.490 -3.532 -20.826 1.00 94.88 96 ASP A N 1
ATOM 770 C CA . ASP A 1 96 ? 7.738 -4.796 -21.528 1.00 94.88 96 ASP A CA 1
ATOM 771 C C . ASP A 1 96 ? 8.573 -4.576 -22.803 1.00 94.88 96 ASP A C 1
ATOM 773 O O . ASP A 1 96 ? 9.545 -5.295 -23.046 1.00 94.88 96 ASP A O 1
ATOM 777 N N . GLU A 1 97 ? 8.275 -3.527 -23.580 1.00 97.00 97 GLU A N 1
ATOM 778 C CA . GLU A 1 97 ? 9.073 -3.123 -24.747 1.00 97.00 97 GLU A CA 1
ATOM 779 C C . GLU A 1 97 ? 10.518 -2.742 -24.363 1.00 97.00 97 GLU A C 1
ATOM 781 O O . GLU A 1 97 ? 11.468 -3.109 -25.062 1.00 97.00 97 GLU A O 1
ATOM 786 N N . GLN A 1 98 ? 10.714 -2.016 -23.255 1.00 96.00 98 GLN A N 1
ATOM 787 C CA . GLN A 1 98 ? 12.049 -1.673 -22.748 1.00 96.00 98 GLN A CA 1
ATOM 788 C C . GLN A 1 98 ? 12.820 -2.912 -22.280 1.00 96.00 98 GLN A C 1
ATOM 790 O O . GLN A 1 98 ? 13.984 -3.080 -22.651 1.00 96.00 98 GLN A O 1
ATOM 795 N N . ASN A 1 99 ? 12.171 -3.800 -21.527 1.00 96.06 99 ASN A N 1
ATOM 796 C CA . ASN A 1 99 ? 12.763 -5.042 -21.040 1.00 96.06 99 ASN A CA 1
ATOM 797 C C . ASN A 1 99 ? 13.161 -5.968 -22.197 1.00 96.06 99 ASN A C 1
ATOM 799 O O . ASN A 1 99 ? 14.256 -6.529 -22.183 1.00 96.06 99 ASN A O 1
ATOM 803 N N . ALA A 1 100 ? 12.331 -6.074 -23.240 1.00 96.44 100 ALA A N 1
ATOM 804 C CA . ALA A 1 100 ? 12.658 -6.832 -24.446 1.00 96.44 100 ALA A CA 1
ATOM 805 C C . ALA A 1 100 ? 13.896 -6.264 -25.163 1.00 96.44 100 ALA A C 1
ATOM 807 O O . ALA A 1 100 ? 14.798 -7.018 -25.536 1.00 96.44 100 ALA A O 1
ATOM 808 N N . LYS A 1 101 ? 13.988 -4.931 -25.302 1.00 96.00 101 LYS A N 1
ATOM 809 C CA . LYS A 1 101 ? 15.170 -4.260 -25.875 1.00 96.00 101 LYS A CA 1
ATOM 810 C C . LYS A 1 101 ? 16.425 -4.495 -25.036 1.00 96.00 101 LYS A C 1
ATOM 812 O O . LYS A 1 101 ? 17.483 -4.759 -25.603 1.00 96.00 101 LYS A O 1
ATOM 817 N N . LEU A 1 102 ? 16.325 -4.400 -23.710 1.00 95.62 102 LEU A N 1
ATOM 818 C CA . LEU A 1 102 ? 17.446 -4.641 -22.800 1.00 95.62 102 LEU A CA 1
ATOM 819 C C . LEU A 1 102 ? 17.932 -6.091 -22.894 1.00 95.62 102 LEU A C 1
ATOM 821 O O . LEU A 1 102 ? 19.127 -6.324 -23.052 1.00 95.62 102 LEU A O 1
ATOM 825 N N . LYS A 1 103 ? 17.008 -7.057 -22.893 1.00 96.31 103 LYS A N 1
ATOM 826 C CA . LYS A 1 103 ? 17.318 -8.482 -23.052 1.00 96.31 103 LYS A CA 1
ATOM 827 C C . LYS A 1 103 ? 18.010 -8.772 -24.386 1.00 96.31 103 LYS A C 1
ATOM 829 O O . LYS A 1 103 ? 19.006 -9.483 -24.418 1.00 96.31 103 LYS A O 1
ATOM 834 N N . ALA A 1 104 ? 17.539 -8.170 -25.478 1.00 95.12 104 ALA A N 1
ATOM 835 C CA . ALA A 1 104 ? 18.177 -8.304 -26.786 1.00 95.12 104 ALA A CA 1
ATOM 836 C C . ALA A 1 104 ? 19.588 -7.689 -26.840 1.00 95.12 104 ALA A C 1
ATOM 838 O O . ALA A 1 104 ? 20.409 -8.150 -27.628 1.00 95.12 104 ALA A O 1
ATOM 839 N N . LYS A 1 105 ? 19.878 -6.654 -26.036 1.00 94.81 105 LYS A N 1
ATOM 840 C CA . LYS A 1 105 ? 21.233 -6.094 -25.895 1.00 94.81 105 LYS A CA 1
ATOM 841 C C . LYS A 1 105 ? 22.141 -7.002 -25.066 1.00 94.81 105 LYS A C 1
ATOM 843 O O . LYS A 1 105 ? 23.268 -7.230 -25.479 1.00 94.81 105 LYS A O 1
ATOM 848 N N . LEU A 1 106 ? 21.647 -7.525 -23.941 1.00 94.06 106 LEU A N 1
ATOM 849 C CA . LEU A 1 106 ? 22.393 -8.445 -23.073 1.00 94.06 106 LEU A CA 1
ATOM 850 C C . LEU A 1 106 ? 22.774 -9.737 -23.801 1.00 94.06 106 LEU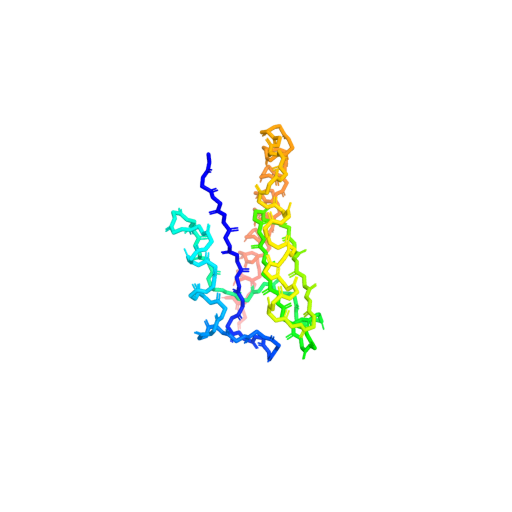 A C 1
ATOM 852 O O . LEU A 1 106 ? 23.901 -10.179 -23.680 1.00 94.06 106 LEU A O 1
ATOM 856 N N . ASN A 1 107 ? 21.878 -10.291 -24.621 1.00 92.56 107 ASN A N 1
ATOM 857 C CA . ASN A 1 107 ? 22.151 -11.506 -25.397 1.00 92.56 107 ASN A CA 1
ATOM 858 C C . ASN A 1 107 ? 23.141 -11.304 -26.565 1.00 92.56 107 ASN A C 1
ATOM 860 O O . ASN A 1 107 ? 23.426 -12.257 -27.285 1.00 92.56 107 ASN A O 1
ATOM 864 N N . LYS A 1 108 ? 23.588 -10.068 -26.820 1.00 83.44 108 LYS A N 1
ATOM 865 C CA . LYS A 1 108 ? 24.567 -9.730 -27.866 1.00 83.44 108 LYS A CA 1
ATOM 866 C C . LYS A 1 108 ? 25.969 -9.446 -27.308 1.00 83.44 108 LYS A C 1
ATOM 868 O O . LYS A 1 108 ? 26.858 -9.180 -28.114 1.00 83.44 108 LYS A O 1
ATOM 873 N N . GLY A 1 109 ? 26.139 -9.439 -25.984 1.00 63.56 109 GLY A N 1
ATOM 874 C CA . GLY A 1 109 ? 27.434 -9.342 -25.299 1.00 63.56 109 GLY A CA 1
ATOM 875 C C . GLY A 1 109 ? 27.824 -10.684 -24.707 1.00 63.56 109 GLY A C 1
ATOM 876 O O . GLY A 1 109 ? 29.044 -10.918 -24.611 1.00 63.56 109 GLY A O 1
#

Secondary structure (DSSP, 8-state):
---EEEE-SS-TT--HHHHHHHHHHH-TTSEEEES--S-HHHHTTSEEEEETTEEEEESSHHHHHHHHHHHHTSPP-HHHHHHHHHHHHHHHHHHHHHHHHHHHHHTT-

Sequence (109 aa):
MRNKFQVCDDCQGVCLRTLLPKLEKLDPDAEVEIACQSYCGPGRKKTFAFVNNRPLAALTEDELMEKVKKRLSQKRDPEEEARLAKRNAERKRRLDEQNAKLKAKLNKG

Organism: NCBI:txid1855823

Foldseek 3Di:
DAKEKEAEPPFPQEDCVPQVVLVCVVPVRYHYHYHDPVPNVLSNQWYWIQILNRIATDNDSVVSSVVNVVVVPDDDDVVVSVVVVVVVVVVVVVVVVVVVVVVVVVVVD